Protein AF-A0A653C4B7-F1 (afdb_monomer_lite)

pLDDT: mean 74.66, std 19.4, range [29.28, 95.31]

Secondary structure (DSSP, 8-state):
-----------------------------------EEEEESSGGG-EETT----TTS----GGGGTTSGGGTT--EEEPP---TT--EEEEGGGSS--HHHHHHHHHTT--EEEHHHHHHHHHHHHHHTT-

Sequence (131 aa):
MVRINTFCKILCQFKSNKSMYSTATTVKLKTEKKQLIISSKRKAYDHYSSNVYDKLDSVPLVSKGWTHSKSKGDFFVVNPVENPFEELQLPFKQLDIHNNFIDVLQAEGIEKATDFQRRAMEMVTTVNRIF

Organism: Callosobruchus maculatus (NCBI:txid64391)

Radius of gyration: 26.15 Å; chains: 1; 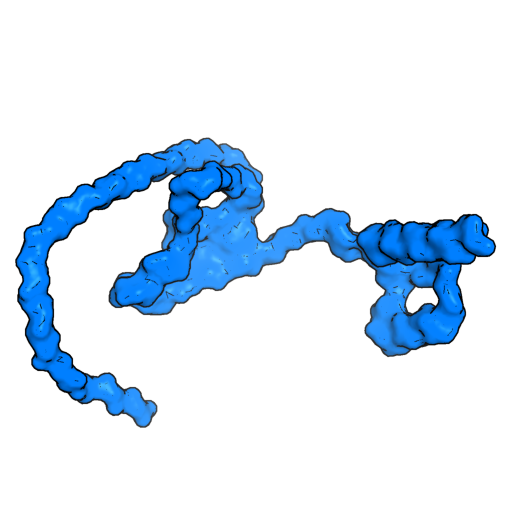bounding box: 72×45×44 Å

Fol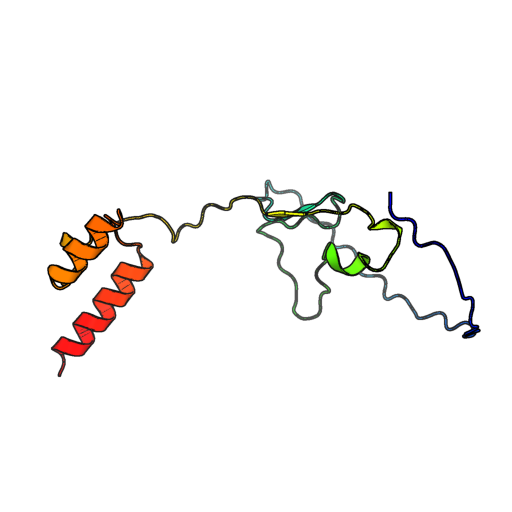dseek 3Di:
DDDDDDDDDDDDPDDDDPDPPPPQPPDDDDDDPFDFQKAKPDNSLTDTPPDDDDPPGDRRHLVVCCVPPVSVPIDMDGDDDPDPQPDFDAFCVPQPDDVVVSVVCVVVVNGGDTPVRRVVSVVVVVVVVVD

Structure (mmCIF, N/CA/C/O backbone):
data_AF-A0A653C4B7-F1
#
_entry.id   AF-A0A653C4B7-F1
#
loop_
_atom_site.group_PDB
_atom_site.id
_atom_site.type_symbol
_atom_site.label_atom_id
_atom_site.label_alt_id
_atom_site.label_comp_id
_atom_site.label_asym_id
_atom_site.label_entity_id
_atom_site.label_seq_id
_atom_site.pdbx_PDB_ins_code
_atom_site.Cartn_x
_atom_site.Cartn_y
_atom_site.Cartn_z
_atom_site.occupancy
_atom_site.B_iso_or_equiv
_atom_site.auth_seq_id
_atom_site.auth_comp_id
_atom_site.auth_asym_id
_atom_site.auth_atom_id
_atom_site.pdbx_PDB_model_num
ATOM 1 N N . MET A 1 1 ? 27.996 -14.375 20.554 1.00 40.75 1 MET A N 1
ATOM 2 C CA . MET A 1 1 ? 29.056 -15.373 20.302 1.00 40.75 1 MET A CA 1
ATOM 3 C C . MET A 1 1 ? 28.405 -16.673 19.851 1.00 40.75 1 MET A C 1
ATOM 5 O O . MET A 1 1 ? 27.987 -17.435 20.700 1.00 40.75 1 MET A O 1
ATOM 9 N N . VAL A 1 2 ? 28.292 -16.905 18.538 1.00 29.28 2 VAL A N 1
ATOM 10 C CA . VAL A 1 2 ? 28.161 -18.248 17.940 1.00 29.28 2 VAL A CA 1
ATOM 11 C C . VAL A 1 2 ? 28.926 -18.196 16.619 1.00 29.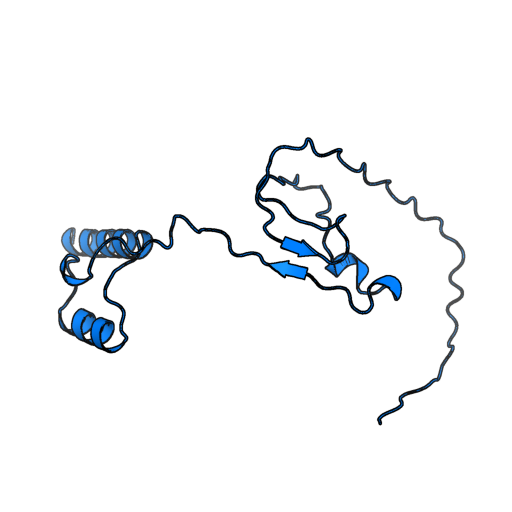28 2 VAL A C 1
ATOM 13 O O . VAL A 1 2 ? 28.571 -17.453 15.707 1.00 29.28 2 VAL A O 1
ATOM 16 N N . ARG A 1 3 ? 30.052 -18.909 16.578 1.00 38.22 3 ARG A N 1
ATOM 17 C CA . ARG A 1 3 ? 30.879 -19.136 15.393 1.00 38.22 3 ARG A CA 1
ATOM 18 C C . ARG A 1 3 ? 30.382 -20.417 14.737 1.00 38.22 3 ARG A C 1
ATOM 20 O O . ARG A 1 3 ? 30.332 -21.438 15.411 1.00 38.22 3 ARG A O 1
ATOM 27 N N . ILE A 1 4 ? 30.108 -20.388 13.438 1.00 40.03 4 ILE A N 1
ATOM 28 C CA . ILE A 1 4 ? 30.082 -21.605 12.622 1.00 40.03 4 ILE A CA 1
ATOM 29 C C . ILE A 1 4 ? 31.075 -21.371 11.497 1.00 40.03 4 ILE A C 1
ATOM 31 O O . ILE A 1 4 ? 30.833 -20.588 10.581 1.00 40.03 4 ILE A O 1
ATOM 35 N N . ASN A 1 5 ? 32.241 -21.987 11.651 1.00 37.50 5 ASN A N 1
ATOM 36 C CA . ASN A 1 5 ? 33.322 -21.936 10.691 1.00 37.50 5 ASN A CA 1
ATOM 37 C C . ASN A 1 5 ? 33.581 -23.361 10.190 1.00 37.50 5 ASN A C 1
ATOM 39 O O . ASN A 1 5 ? 33.918 -24.243 10.977 1.00 37.50 5 ASN A O 1
ATOM 43 N N . THR A 1 6 ? 33.555 -23.484 8.862 1.00 45.09 6 THR A N 1
ATOM 44 C CA . THR A 1 6 ? 34.317 -24.413 8.006 1.00 45.09 6 THR A CA 1
ATOM 45 C C . THR A 1 6 ? 33.945 -25.896 7.873 1.00 45.09 6 THR A C 1
ATOM 47 O O . THR A 1 6 ? 33.465 -26.539 8.795 1.00 45.09 6 THR A O 1
ATOM 50 N N . PHE A 1 7 ? 34.331 -26.388 6.680 1.00 41.91 7 PHE A N 1
ATOM 51 C CA . PHE A 1 7 ? 34.268 -27.726 6.064 1.00 41.91 7 PHE A CA 1
ATOM 52 C C . PHE A 1 7 ? 33.011 -27.970 5.208 1.00 41.91 7 PHE A C 1
ATOM 54 O O . PHE A 1 7 ? 31.902 -27.763 5.663 1.00 41.91 7 PHE A O 1
ATOM 61 N N . CYS A 1 8 ? 33.075 -28.367 3.933 1.00 36.62 8 CYS A N 1
ATOM 62 C CA . CYS A 1 8 ? 34.144 -28.987 3.150 1.00 36.62 8 CYS A CA 1
ATOM 63 C C . CYS A 1 8 ? 33.876 -28.693 1.655 1.00 36.62 8 CYS A C 1
ATOM 65 O O . CYS A 1 8 ? 32.785 -28.944 1.159 1.00 36.62 8 CYS A O 1
ATOM 67 N N . LYS A 1 9 ? 34.773 -28.008 0.932 1.00 40.56 9 LYS A N 1
ATOM 68 C CA . LYS A 1 9 ? 35.593 -28.607 -0.143 1.00 40.56 9 LYS A CA 1
ATOM 69 C C . LYS A 1 9 ? 35.161 -30.028 -0.554 1.00 40.56 9 LYS A C 1
ATOM 71 O O . LYS A 1 9 ? 35.805 -30.998 -0.178 1.00 40.56 9 LYS A O 1
ATOM 76 N N . ILE A 1 10 ? 34.130 -30.135 -1.389 1.00 44.59 10 ILE A N 1
ATOM 77 C CA . ILE A 1 10 ? 33.953 -31.278 -2.292 1.00 44.59 10 ILE A CA 1
ATOM 78 C C . ILE A 1 10 ? 33.835 -30.730 -3.710 1.00 44.59 10 ILE A C 1
ATOM 80 O O . ILE A 1 10 ? 33.114 -29.776 -3.994 1.00 44.59 10 ILE A O 1
ATOM 84 N N . LEU A 1 11 ? 34.667 -31.310 -4.562 1.00 37.75 11 LEU A N 1
ATOM 85 C CA . LEU A 1 11 ? 34.918 -30.970 -5.946 1.00 37.75 11 LEU A CA 1
ATOM 86 C C . LEU A 1 11 ? 33.651 -31.097 -6.797 1.00 37.75 11 LEU A C 1
ATOM 88 O O . LEU A 1 11 ? 33.068 -32.170 -6.902 1.00 37.75 11 LEU A O 1
ATOM 92 N N . CYS A 1 12 ? 33.329 -30.040 -7.532 1.00 37.56 12 CYS A N 1
ATOM 93 C CA . CYS A 1 12 ? 32.825 -30.195 -8.889 1.00 37.56 12 CYS A CA 1
ATOM 94 C C . CYS A 1 12 ? 33.641 -29.272 -9.787 1.00 37.56 12 CYS A C 1
ATOM 96 O O . CYS A 1 12 ? 33.361 -28.084 -9.937 1.00 37.56 12 CYS A O 1
ATOM 98 N N . GLN A 1 13 ? 34.705 -29.844 -10.352 1.00 41.94 13 GLN A N 1
ATOM 99 C CA . GLN A 1 13 ? 35.311 -29.344 -11.574 1.00 41.94 13 GLN A CA 1
ATOM 100 C C . GLN A 1 13 ? 34.268 -29.465 -12.689 1.00 41.94 13 GLN A C 1
ATOM 102 O O . GLN A 1 13 ? 34.198 -30.486 -13.366 1.00 41.94 13 GLN A O 1
ATOM 107 N N . PHE A 1 14 ? 33.449 -28.434 -12.884 1.00 41.75 14 PHE A N 1
ATOM 108 C CA . PHE A 1 14 ? 32.725 -28.283 -14.138 1.00 41.75 14 PHE A CA 1
ATOM 109 C C . PHE A 1 14 ? 33.507 -27.333 -15.036 1.00 41.75 14 PHE A C 1
ATOM 111 O O . PHE A 1 14 ? 33.625 -26.134 -14.782 1.00 41.75 14 PHE A O 1
ATOM 118 N N . LYS A 1 15 ? 34.113 -27.945 -16.056 1.00 38.53 15 LYS A N 1
ATOM 119 C CA . LYS A 1 15 ? 34.772 -27.306 -17.190 1.00 38.53 15 LYS A CA 1
ATOM 120 C C . LYS A 1 15 ? 33.920 -26.168 -17.750 1.00 38.53 15 LYS A C 1
ATOM 122 O O . LYS A 1 15 ? 32.703 -26.277 -17.864 1.00 38.53 15 LYS A O 1
ATOM 127 N N . SER A 1 16 ? 34.629 -25.119 -18.155 1.00 45.88 16 SER A N 1
ATOM 128 C CA . SER A 1 16 ? 34.192 -24.008 -18.990 1.00 45.88 16 SER A CA 1
ATOM 129 C C . SER A 1 16 ? 33.056 -24.354 -19.953 1.00 45.88 16 SER A C 1
ATOM 131 O O . SER A 1 16 ? 33.278 -25.008 -20.966 1.00 45.88 16 SER A O 1
ATOM 133 N N . ASN A 1 17 ? 31.882 -23.783 -19.701 1.00 41.94 17 ASN A N 1
ATOM 134 C CA . ASN A 1 17 ? 30.990 -23.336 -20.759 1.00 41.94 17 ASN A CA 1
ATOM 135 C C . ASN A 1 17 ? 30.856 -21.825 -20.595 1.00 41.94 17 ASN A C 1
ATOM 137 O O . ASN A 1 17 ? 30.277 -21.340 -19.623 1.00 41.94 17 ASN A O 1
ATOM 141 N N . LYS A 1 18 ? 31.442 -21.069 -21.529 1.00 39.38 18 LYS A N 1
ATOM 142 C CA . LYS A 1 18 ? 31.128 -19.649 -21.700 1.00 39.38 18 LYS A CA 1
ATOM 143 C C . LYS A 1 18 ? 29.668 -19.582 -22.150 1.00 39.38 18 LYS A C 1
ATOM 145 O O . LYS A 1 18 ? 29.388 -19.591 -23.341 1.00 39.38 18 LYS A O 1
ATOM 150 N N . SER A 1 19 ? 28.743 -19.579 -21.194 1.00 36.62 19 SER A N 1
ATOM 151 C CA . SER A 1 19 ? 27.360 -19.198 -21.451 1.00 36.62 19 SER A CA 1
ATOM 152 C C . SER A 1 19 ? 27.401 -17.791 -22.030 1.00 36.62 19 SER A C 1
ATOM 154 O O . SER A 1 19 ? 27.920 -16.883 -21.378 1.00 36.62 19 SER A O 1
ATOM 156 N N . MET A 1 20 ? 26.909 -17.619 -23.257 1.00 39.00 20 MET A N 1
ATOM 157 C CA . MET A 1 20 ? 26.602 -16.300 -23.796 1.00 39.00 20 MET A CA 1
ATOM 158 C C . MET A 1 20 ? 25.699 -15.599 -22.786 1.00 39.00 20 MET A C 1
ATOM 160 O O . MET A 1 20 ? 24.525 -15.933 -22.643 1.00 39.00 20 MET A O 1
ATOM 164 N N . TYR A 1 21 ? 26.254 -14.648 -22.044 1.00 40.53 21 TYR A N 1
ATOM 165 C CA . TYR A 1 21 ? 25.441 -13.690 -21.326 1.00 40.53 21 TYR A CA 1
ATOM 166 C C . TYR A 1 21 ? 24.769 -12.853 -22.405 1.00 40.53 21 TYR A C 1
ATOM 168 O O . TYR A 1 21 ? 25.436 -12.077 -23.088 1.00 40.53 21 TYR A O 1
ATOM 176 N N . SER A 1 22 ? 23.466 -13.062 -22.600 1.00 44.59 22 SER A N 1
ATOM 177 C CA . SER A 1 22 ? 22.630 -12.088 -23.291 1.00 44.59 22 SER A CA 1
ATOM 178 C C . SER A 1 22 ? 22.864 -10.757 -22.587 1.00 44.59 22 SER A C 1
ATOM 180 O O . SER A 1 22 ? 22.552 -10.605 -21.402 1.00 44.59 22 SER A O 1
ATOM 182 N N . THR A 1 23 ? 23.540 -9.832 -23.263 1.00 45.28 23 THR A N 1
ATOM 183 C CA . THR A 1 23 ? 23.736 -8.482 -22.756 1.00 45.28 23 THR A CA 1
ATOM 184 C C . THR A 1 23 ? 22.363 -7.841 -22.731 1.00 45.28 23 THR A C 1
ATOM 186 O O . THR A 1 23 ? 21.886 -7.372 -23.761 1.00 45.28 23 THR A O 1
ATOM 189 N N . ALA A 1 24 ? 21.712 -7.872 -21.567 1.00 52.53 24 ALA A N 1
ATOM 190 C CA . ALA A 1 24 ? 20.499 -7.113 -21.331 1.00 52.53 24 ALA A CA 1
ATOM 191 C C . ALA A 1 24 ? 20.798 -5.660 -21.706 1.00 52.53 24 ALA A C 1
ATOM 193 O O . ALA A 1 24 ? 21.625 -4.999 -21.072 1.00 52.53 24 ALA A O 1
ATOM 194 N N . THR A 1 25 ? 20.189 -5.198 -22.795 1.00 43.78 25 THR A N 1
ATOM 195 C CA . THR A 1 25 ? 20.281 -3.816 -23.239 1.00 43.78 25 THR A CA 1
ATOM 196 C C . THR A 1 25 ? 19.703 -2.960 -22.124 1.00 43.78 25 THR A C 1
ATOM 198 O O . THR A 1 25 ? 18.499 -2.948 -21.891 1.00 43.78 25 THR A O 1
ATOM 201 N N . THR A 1 26 ? 20.566 -2.284 -21.370 1.00 54.19 26 THR A N 1
ATOM 202 C CA . THR A 1 26 ? 20.132 -1.371 -20.316 1.00 54.19 26 THR A CA 1
ATOM 203 C C . THR A 1 26 ? 19.404 -0.206 -20.976 1.00 54.19 26 THR A C 1
ATOM 205 O O . THR A 1 26 ? 20.037 0.659 -21.587 1.00 54.19 26 THR A O 1
ATOM 208 N N . VAL A 1 27 ? 18.074 -0.208 -20.896 1.00 59.53 27 VAL A N 1
ATOM 209 C CA . VAL A 1 27 ? 17.217 0.861 -21.412 1.00 59.53 27 VAL A CA 1
ATOM 210 C C . VAL A 1 27 ? 17.602 2.171 -20.715 1.00 59.53 27 VAL A C 1
ATOM 212 O O . VAL A 1 27 ? 17.547 2.278 -19.489 1.00 59.53 27 VAL A O 1
ATOM 215 N N . LYS A 1 28 ? 18.029 3.180 -21.486 1.00 48.75 28 LYS A N 1
ATOM 216 C CA . LYS A 1 28 ? 18.281 4.534 -20.968 1.00 48.75 28 LYS A CA 1
ATOM 217 C C . LYS A 1 28 ? 16.941 5.198 -20.645 1.00 48.75 28 LYS A C 1
ATOM 219 O O . LYS A 1 28 ? 16.231 5.641 -21.544 1.00 48.75 28 LYS A O 1
ATOM 224 N N . LEU A 1 29 ? 16.604 5.270 -19.361 1.00 54.62 29 LEU A N 1
ATOM 225 C CA . LEU A 1 29 ? 15.377 5.902 -18.880 1.00 54.62 29 LEU A CA 1
ATOM 226 C C . LEU A 1 29 ? 15.499 7.437 -18.956 1.00 54.62 29 LEU A C 1
ATOM 228 O O . LEU A 1 29 ? 16.389 8.022 -18.343 1.00 54.62 29 LEU A O 1
ATOM 232 N N . LYS A 1 30 ? 14.601 8.093 -19.708 1.00 48.59 30 LYS A N 1
ATOM 233 C CA . LYS A 1 30 ? 14.445 9.560 -19.720 1.00 48.59 30 LYS A CA 1
ATOM 234 C C . LYS A 1 30 ? 13.909 10.058 -18.368 1.00 48.59 30 LYS A C 1
ATOM 236 O O . LYS A 1 30 ? 12.998 9.453 -17.785 1.00 48.59 30 LYS A O 1
ATOM 241 N N . THR A 1 31 ? 14.498 11.154 -17.893 1.00 51.84 31 THR A N 1
ATOM 242 C CA . THR A 1 31 ? 14.293 11.753 -16.568 1.00 51.84 31 THR A CA 1
ATOM 243 C C . THR A 1 31 ? 13.093 12.697 -16.566 1.00 51.84 31 THR A C 1
ATOM 245 O O . THR A 1 31 ? 13.230 13.899 -16.767 1.00 51.84 31 THR A O 1
ATOM 248 N N . GLU A 1 32 ? 11.910 12.155 -16.311 1.00 55.72 32 GLU A N 1
ATOM 249 C CA . GLU A 1 32 ? 10.809 12.932 -15.730 1.00 55.72 32 GLU A CA 1
ATOM 250 C C . GLU A 1 32 ? 10.825 12.713 -14.211 1.00 55.72 32 GLU A C 1
ATOM 252 O O . GLU A 1 32 ? 11.356 11.701 -13.739 1.00 55.72 32 GLU A O 1
ATOM 257 N N . LYS A 1 33 ? 10.297 13.664 -13.427 1.00 57.44 33 LYS A N 1
ATOM 258 C CA . LYS A 1 33 ? 10.184 13.536 -11.964 1.00 57.44 33 LYS A CA 1
ATOM 259 C C . LYS A 1 33 ? 9.185 12.420 -11.639 1.00 57.44 33 LYS A C 1
ATOM 261 O O . LYS A 1 33 ? 7.988 12.659 -11.552 1.00 57.44 33 LYS A O 1
ATOM 266 N N . LYS A 1 34 ? 9.683 11.191 -11.524 1.00 75.69 34 LYS A N 1
ATOM 267 C CA . LYS A 1 34 ? 8.884 9.978 -11.328 1.00 75.69 34 LYS A CA 1
ATOM 268 C C . LYS A 1 34 ? 8.820 9.616 -9.849 1.00 75.69 34 LYS A C 1
ATOM 270 O O . LYS A 1 34 ? 9.834 9.694 -9.153 1.00 75.69 34 LYS A O 1
ATOM 275 N N . GLN A 1 35 ? 7.648 9.189 -9.384 1.00 84.75 35 GLN A N 1
ATOM 276 C CA . GLN A 1 35 ? 7.478 8.709 -8.016 1.00 84.75 35 GLN A CA 1
ATOM 277 C C . GLN A 1 35 ? 8.259 7.406 -7.837 1.00 84.75 35 GLN A C 1
ATOM 279 O O . GLN A 1 35 ? 8.068 6.436 -8.576 1.00 84.75 35 GLN A O 1
ATOM 284 N N . LEU A 1 36 ? 9.176 7.411 -6.875 1.00 88.81 36 LEU A N 1
ATOM 285 C CA . LEU A 1 36 ? 9.959 6.246 -6.498 1.00 88.81 36 LEU A CA 1
ATOM 286 C C . LEU A 1 36 ? 9.091 5.357 -5.606 1.00 88.81 36 LEU A C 1
ATOM 288 O O . LEU A 1 36 ? 8.791 5.745 -4.482 1.00 88.81 36 LEU A O 1
ATOM 292 N N . ILE A 1 37 ? 8.702 4.183 -6.098 1.00 90.44 37 ILE A N 1
ATOM 293 C CA . ILE A 1 37 ? 7.862 3.232 -5.356 1.00 90.44 37 ILE A CA 1
ATOM 294 C C . ILE A 1 37 ? 8.737 2.354 -4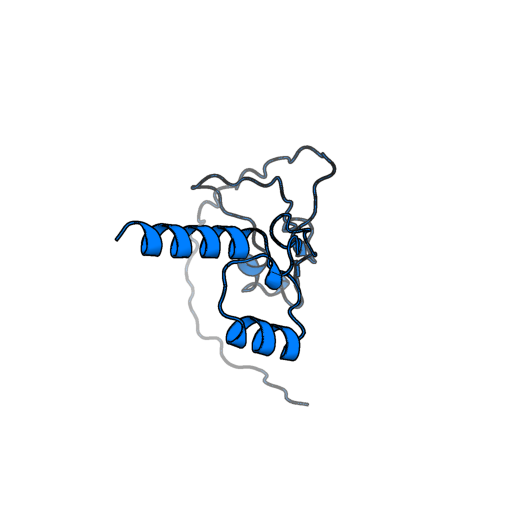.465 1.00 90.44 37 ILE A C 1
ATOM 296 O O . ILE A 1 37 ? 8.435 2.147 -3.295 1.00 90.44 37 ILE A O 1
ATOM 300 N N . ILE A 1 38 ? 9.847 1.851 -5.009 1.00 91.06 38 ILE A N 1
ATOM 301 C CA . ILE A 1 38 ? 10.781 1.003 -4.268 1.00 91.06 38 ILE A CA 1
ATOM 302 C C . ILE A 1 38 ? 12.166 1.615 -4.388 1.00 91.06 38 ILE A C 1
ATOM 304 O O . ILE A 1 38 ? 12.706 1.728 -5.488 1.00 91.06 38 ILE A O 1
ATOM 308 N N . SER A 1 39 ? 12.740 1.990 -3.251 1.00 91.19 39 SER A N 1
ATOM 309 C CA . SER A 1 39 ? 14.131 2.419 -3.158 1.00 91.19 39 SER A CA 1
ATOM 310 C C . SER A 1 39 ? 15.005 1.261 -2.701 1.00 91.19 39 SER A C 1
ATOM 312 O O . SER A 1 39 ? 14.586 0.411 -1.918 1.00 91.19 39 SER A O 1
ATOM 314 N N . SER A 1 40 ? 16.233 1.200 -3.194 1.00 90.12 40 SER A N 1
ATOM 315 C CA . SER A 1 40 ? 17.172 0.142 -2.853 1.00 90.12 40 SER A CA 1
ATOM 316 C C . SER A 1 40 ? 18.539 0.715 -2.508 1.00 90.12 40 SER A C 1
ATOM 318 O O . SER A 1 40 ? 18.898 1.827 -2.893 1.00 90.12 40 SER A O 1
ATOM 320 N N . LYS A 1 41 ? 19.366 -0.074 -1.815 1.00 88.06 41 LYS A N 1
ATOM 321 C CA . LYS A 1 41 ? 20.768 0.303 -1.563 1.00 88.06 41 LYS A CA 1
ATOM 322 C C . LYS A 1 41 ? 21.544 0.588 -2.857 1.00 88.06 41 LYS A C 1
ATOM 324 O O . LYS A 1 41 ? 22.489 1.375 -2.869 1.00 88.06 41 LYS A O 1
ATOM 329 N N . ARG A 1 42 ? 21.180 -0.088 -3.948 1.00 87.38 42 ARG A N 1
ATOM 330 C CA . ARG A 1 42 ? 21.845 -0.007 -5.248 1.00 87.38 42 ARG A CA 1
ATOM 331 C C . ARG A 1 42 ? 20.890 0.622 -6.255 1.00 87.38 42 ARG A C 1
ATOM 333 O O . ARG A 1 42 ? 20.083 -0.090 -6.833 1.00 87.38 42 ARG A O 1
ATOM 340 N N . LYS A 1 43 ? 21.087 1.904 -6.566 1.00 87.00 43 LYS A N 1
ATOM 341 C CA . LYS A 1 43 ? 20.212 2.704 -7.450 1.00 87.00 43 LYS A CA 1
ATOM 342 C C . LYS A 1 43 ? 19.813 2.057 -8.788 1.00 87.00 43 LYS A C 1
ATOM 344 O O . LYS A 1 43 ? 18.795 2.411 -9.362 1.00 87.00 43 LYS A O 1
ATOM 349 N N . ALA A 1 44 ? 20.595 1.103 -9.298 1.00 85.88 44 ALA A N 1
ATOM 350 C CA . ALA A 1 44 ? 20.262 0.330 -10.498 1.00 85.88 44 ALA A CA 1
ATOM 351 C C . ALA A 1 44 ? 18.991 -0.540 -10.369 1.00 85.88 44 ALA A C 1
ATOM 353 O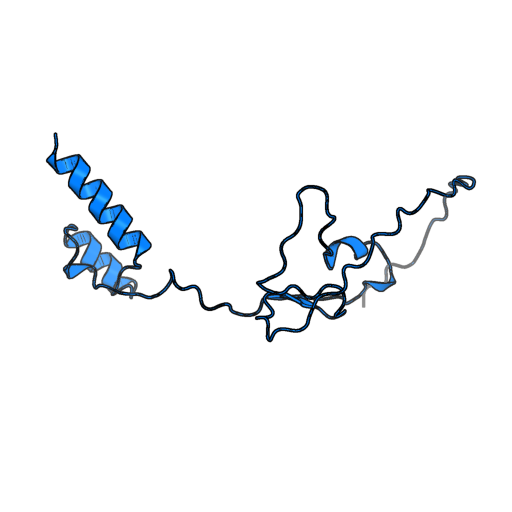 O . ALA A 1 44 ? 18.460 -0.975 -11.386 1.00 85.88 44 ALA A O 1
ATOM 354 N N . TYR A 1 45 ? 18.531 -0.812 -9.146 1.00 88.19 45 TYR A N 1
ATOM 355 C CA . TYR A 1 45 ? 17.338 -1.613 -8.855 1.00 88.19 45 TYR A CA 1
ATOM 356 C C . TYR A 1 45 ? 16.193 -0.777 -8.268 1.00 88.19 45 TYR A C 1
ATOM 358 O O . TYR A 1 45 ? 15.226 -1.336 -7.754 1.00 88.19 45 TYR A O 1
ATOM 366 N N . ASP A 1 46 ? 16.307 0.550 -8.316 1.00 90.62 46 ASP A N 1
ATOM 367 C CA . ASP A 1 46 ? 15.230 1.442 -7.906 1.00 90.62 46 ASP A CA 1
ATOM 368 C C . ASP A 1 46 ? 14.058 1.322 -8.890 1.00 90.62 46 ASP A C 1
ATOM 370 O O . ASP A 1 46 ? 14.243 1.272 -10.112 1.00 90.62 46 ASP A O 1
ATOM 374 N N . HIS A 1 47 ? 12.840 1.260 -8.356 1.00 89.12 47 HIS A N 1
ATOM 375 C CA . HIS A 1 47 ? 11.627 1.088 -9.147 1.00 89.12 47 HIS A CA 1
ATOM 376 C C . HIS A 1 47 ? 10.746 2.335 -9.071 1.00 89.12 47 HIS A C 1
ATOM 378 O O . HIS A 1 47 ? 10.367 2.789 -7.987 1.00 89.12 47 HIS A O 1
ATOM 384 N N . TYR A 1 48 ? 10.399 2.863 -10.242 1.00 89.62 48 TYR A N 1
ATOM 385 C CA . TYR A 1 48 ? 9.588 4.063 -10.418 1.00 89.62 48 TYR A CA 1
ATOM 386 C C . TYR A 1 48 ? 8.221 3.711 -11.006 1.00 89.62 48 TYR A C 1
ATOM 388 O O . TYR A 1 48 ? 8.115 2.766 -11.783 1.00 89.62 48 TYR A O 1
ATOM 396 N N . SER A 1 49 ? 7.200 4.516 -10.710 1.00 85.75 49 SER A N 1
ATOM 397 C CA . SER A 1 49 ? 5.814 4.279 -11.151 1.00 85.75 49 SER A CA 1
ATOM 398 C C . SER A 1 49 ? 5.622 4.165 -12.664 1.00 85.75 49 SER A C 1
ATOM 400 O O . SER A 1 49 ? 4.759 3.430 -13.125 1.00 85.75 49 SER A O 1
ATOM 402 N N . SER A 1 50 ? 6.443 4.853 -13.455 1.00 81.44 50 SER A N 1
ATOM 403 C CA . SER A 1 50 ? 6.362 4.823 -14.919 1.00 81.44 50 SER A CA 1
ATOM 404 C C . SER A 1 50 ? 7.055 3.615 -15.557 1.00 81.44 50 SER A C 1
ATOM 406 O O . SER A 1 50 ? 7.161 3.558 -16.781 1.00 81.44 50 SER A O 1
ATOM 408 N N . ASN A 1 51 ? 7.677 2.736 -14.767 1.00 82.19 51 ASN A N 1
ATOM 409 C CA . ASN A 1 51 ? 8.426 1.613 -15.313 1.00 82.19 51 ASN A CA 1
ATOM 410 C C . ASN A 1 51 ? 7.443 0.560 -15.828 1.00 82.19 51 ASN A C 1
ATOM 412 O O . ASN A 1 51 ? 6.869 -0.199 -15.052 1.00 82.19 51 ASN A O 1
ATOM 416 N N . VAL A 1 52 ? 7.284 0.508 -17.147 1.00 82.62 52 VAL A N 1
ATOM 417 C CA . VAL A 1 52 ? 6.574 -0.567 -17.840 1.00 82.62 52 VAL A CA 1
ATOM 418 C C . VAL A 1 52 ? 7.614 -1.572 -18.323 1.00 82.62 52 VAL A C 1
ATOM 420 O O . VAL A 1 52 ? 8.610 -1.184 -18.932 1.00 82.62 52 VAL A O 1
ATOM 423 N N . TYR A 1 53 ? 7.401 -2.847 -18.013 1.00 84.88 53 TYR A N 1
ATOM 424 C CA . TYR A 1 53 ? 8.230 -3.951 -18.492 1.00 84.88 53 TYR A CA 1
ATOM 425 C C . TYR A 1 53 ? 7.432 -4.758 -19.512 1.00 84.88 53 TYR A C 1
ATOM 427 O O . TYR A 1 53 ? 6.261 -5.062 -19.266 1.00 84.88 53 TYR A O 1
ATOM 435 N N . ASP A 1 54 ? 8.056 -5.135 -20.626 1.00 87.56 54 ASP A N 1
ATOM 436 C CA . ASP A 1 54 ? 7.438 -6.059 -21.573 1.00 87.56 54 ASP A CA 1
ATOM 437 C C . ASP A 1 54 ? 7.401 -7.485 -21.005 1.00 87.56 54 ASP A C 1
ATOM 439 O O . ASP A 1 54 ? 8.164 -7.853 -20.112 1.00 87.56 54 ASP A O 1
ATOM 443 N N . LYS A 1 55 ? 6.523 -8.338 -21.550 1.00 85.00 55 LYS A N 1
ATOM 444 C CA . LYS A 1 55 ? 6.334 -9.726 -21.073 1.00 85.00 55 LYS A CA 1
ATOM 445 C C . LYS A 1 55 ? 7.618 -10.564 -21.087 1.00 85.00 55 LYS A C 1
ATOM 447 O O . LYS A 1 55 ? 7.721 -11.529 -20.335 1.00 85.00 55 LYS A O 1
ATOM 452 N N . LEU A 1 56 ? 8.551 -10.232 -21.979 1.00 89.19 56 LEU A N 1
ATOM 453 C CA . LEU A 1 56 ? 9.817 -10.943 -22.161 1.00 89.19 56 LEU A CA 1
ATOM 454 C C . LEU A 1 56 ? 10.988 -10.255 -21.449 1.00 89.19 56 LEU A C 1
ATOM 456 O O . LEU A 1 56 ? 12.072 -10.834 -21.362 1.00 89.19 56 LEU A O 1
ATOM 460 N N . ASP A 1 57 ? 10.779 -9.049 -20.920 1.00 85.62 57 ASP A N 1
ATOM 461 C CA . ASP A 1 57 ? 11.830 -8.297 -20.258 1.00 85.62 57 ASP A CA 1
ATOM 462 C C . ASP A 1 57 ? 12.046 -8.791 -18.830 1.00 85.62 57 ASP A C 1
ATOM 464 O O . ASP A 1 57 ? 11.133 -8.976 -18.022 1.00 85.62 57 ASP A O 1
ATOM 468 N N . SER A 1 58 ? 13.316 -8.976 -18.477 1.00 82.81 58 SER A N 1
ATOM 469 C CA . SER A 1 58 ? 13.686 -9.333 -17.116 1.00 82.81 58 SER A CA 1
ATOM 470 C C . SER A 1 58 ? 13.611 -8.103 -16.210 1.00 82.81 58 SER A C 1
ATOM 472 O O . SER A 1 58 ? 14.505 -7.258 -16.232 1.00 82.81 58 SER A O 1
ATOM 474 N N . VAL A 1 59 ? 12.626 -8.078 -15.308 1.00 85.44 59 VAL A N 1
ATOM 475 C CA . VAL A 1 59 ? 12.519 -7.052 -14.258 1.00 85.44 59 VAL A CA 1
ATOM 476 C C . VAL A 1 59 ? 13.790 -7.035 -13.387 1.00 85.44 59 VAL A C 1
ATOM 478 O O . VAL A 1 59 ? 14.166 -8.088 -12.844 1.00 85.44 59 VAL A O 1
ATOM 481 N N . PRO A 1 60 ? 14.476 -5.885 -13.239 1.00 85.12 60 PRO A N 1
ATOM 482 C CA . PRO A 1 60 ? 15.648 -5.756 -12.383 1.00 85.12 60 PRO A CA 1
ATOM 483 C C . PRO A 1 60 ? 15.207 -5.733 -10.916 1.00 85.12 60 PRO A C 1
ATOM 485 O O . PRO A 1 60 ? 14.786 -4.710 -10.391 1.00 85.12 60 PRO A O 1
ATOM 488 N N . LEU A 1 61 ? 15.305 -6.880 -10.245 1.00 84.38 61 LEU A N 1
ATOM 489 C CA . LEU A 1 61 ? 14.948 -7.026 -8.834 1.00 84.38 61 LEU A CA 1
ATOM 490 C C . LEU A 1 61 ? 16.202 -7.109 -7.969 1.00 84.38 61 LEU A C 1
ATOM 492 O O . LEU A 1 61 ? 17.128 -7.857 -8.287 1.00 84.38 61 LEU A O 1
ATOM 496 N N . VAL A 1 62 ? 16.185 -6.420 -6.826 1.00 85.56 62 VAL A N 1
ATOM 497 C CA . VAL A 1 62 ? 17.259 -6.481 -5.817 1.00 85.56 62 VAL A CA 1
ATOM 498 C C . VAL A 1 62 ? 17.521 -7.931 -5.380 1.00 85.56 62 VAL A C 1
ATOM 500 O O . VAL A 1 62 ? 18.670 -8.335 -5.203 1.00 85.56 62 VAL A O 1
ATOM 503 N N . SER A 1 63 ? 16.462 -8.742 -5.282 1.00 85.19 63 SER A N 1
ATOM 504 C CA . SER A 1 63 ? 16.518 -10.138 -4.833 1.00 85.19 63 SER A CA 1
ATOM 505 C C . SER A 1 63 ? 17.231 -11.090 -5.796 1.00 85.19 63 SER A C 1
ATOM 507 O O . SER A 1 63 ? 17.799 -12.087 -5.350 1.00 85.19 63 SER A O 1
ATOM 509 N N . LYS A 1 64 ? 17.291 -10.782 -7.102 1.00 84.75 64 LYS A N 1
ATOM 510 C CA . LYS A 1 64 ? 17.939 -11.653 -8.104 1.00 84.75 64 LYS A CA 1
ATOM 511 C C . LYS A 1 64 ? 19.431 -11.870 -7.832 1.00 84.75 64 LYS A C 1
ATOM 513 O O . LYS A 1 64 ? 19.991 -12.874 -8.259 1.00 84.75 64 LYS A O 1
ATOM 518 N N . GLY A 1 65 ? 20.079 -10.952 -7.112 1.00 80.88 65 GLY A N 1
ATOM 519 C CA . GLY A 1 65 ? 21.499 -11.031 -6.774 1.00 80.88 65 GLY A CA 1
ATOM 520 C C . GLY A 1 65 ? 21.811 -11.584 -5.382 1.00 80.88 65 GLY A C 1
ATOM 521 O O . GLY A 1 65 ? 22.987 -11.614 -5.020 1.00 80.88 65 GLY A O 1
ATOM 522 N N . TRP A 1 66 ? 20.823 -11.970 -4.569 1.00 86.69 66 TRP A N 1
ATOM 523 C CA . TRP A 1 66 ? 21.030 -12.280 -3.142 1.00 86.69 66 TRP A CA 1
ATOM 524 C C . TRP A 1 66 ? 21.865 -13.531 -2.864 1.00 86.69 66 TRP A C 1
ATOM 526 O O . TRP A 1 66 ? 22.462 -13.647 -1.797 1.00 86.69 66 TRP A O 1
ATOM 536 N N . THR A 1 67 ? 21.997 -14.419 -3.845 1.00 86.31 67 THR A N 1
ATOM 537 C CA . THR A 1 67 ? 22.899 -15.577 -3.776 1.00 86.31 67 THR A CA 1
ATOM 538 C C . THR A 1 67 ? 24.379 -15.183 -3.845 1.00 86.31 67 THR A C 1
ATOM 540 O O . THR A 1 67 ? 25.246 -15.955 -3.438 1.00 86.31 67 THR A O 1
ATOM 543 N N . HIS A 1 68 ? 24.698 -13.978 -4.330 1.00 86.31 68 HIS A N 1
ATOM 544 C CA . HIS A 1 68 ? 26.070 -13.496 -4.446 1.00 86.31 68 HIS A CA 1
ATOM 545 C C . HIS A 1 68 ? 26.536 -12.820 -3.149 1.00 86.31 68 HIS A C 1
ATOM 547 O O . HIS A 1 68 ? 25.832 -12.004 -2.556 1.00 86.31 68 HIS A O 1
ATOM 553 N N . SER A 1 69 ? 27.797 -13.039 -2.764 1.00 86.19 69 SER A N 1
ATOM 554 C CA . SER A 1 69 ? 28.418 -12.438 -1.566 1.00 86.19 69 SER A CA 1
ATOM 555 C C . SER A 1 69 ? 28.375 -10.903 -1.524 1.00 86.19 69 SER A C 1
ATOM 557 O O . SER A 1 69 ? 28.446 -10.308 -0.451 1.00 86.19 69 SER A O 1
ATOM 559 N N . LYS A 1 70 ? 28.226 -10.270 -2.692 1.00 82.00 70 LYS A N 1
ATOM 560 C CA . LYS A 1 70 ? 28.128 -8.812 -2.873 1.00 82.00 70 LYS A CA 1
ATOM 561 C C . LYS A 1 70 ? 26.821 -8.246 -2.320 1.00 82.00 70 LYS A C 1
ATOM 563 O O . LYS A 1 70 ? 26.749 -7.056 -2.042 1.00 82.00 70 LYS A O 1
ATOM 568 N N . SER A 1 71 ? 25.802 -9.086 -2.176 1.00 83.56 71 SER A N 1
ATOM 569 C CA . SER A 1 71 ? 24.455 -8.692 -1.760 1.00 83.56 71 SER A CA 1
ATOM 570 C C . SER A 1 71 ? 24.239 -8.815 -0.254 1.00 83.56 71 SER A C 1
ATOM 572 O O . SER A 1 71 ? 23.134 -8.614 0.241 1.00 83.56 71 SER A O 1
ATOM 574 N N . LYS A 1 72 ? 25.304 -9.120 0.502 1.00 87.00 72 LYS A N 1
ATOM 575 C CA . LYS A 1 72 ? 25.283 -9.083 1.965 1.00 87.00 72 LYS A CA 1
ATOM 576 C C . LYS A 1 72 ? 24.943 -7.666 2.440 1.00 87.00 72 LYS A C 1
ATOM 578 O O . LYS A 1 72 ? 25.655 -6.709 2.131 1.00 87.00 72 LYS A O 1
ATOM 583 N N . GLY A 1 73 ? 23.854 -7.551 3.197 1.00 86.12 73 GLY A N 1
ATOM 584 C CA . GLY A 1 73 ? 23.351 -6.269 3.691 1.00 86.12 73 GLY A CA 1
ATOM 585 C C . GLY A 1 73 ? 22.766 -5.376 2.595 1.00 86.12 73 GLY A C 1
ATOM 586 O O . GLY A 1 73 ? 22.851 -4.151 2.707 1.00 86.12 73 GLY A O 1
ATOM 587 N N . ASP A 1 74 ? 22.259 -5.958 1.504 1.00 88.75 74 ASP A N 1
ATOM 588 C CA . ASP A 1 74 ? 21.348 -5.252 0.604 1.00 88.75 74 ASP A CA 1
ATOM 589 C C . ASP A 1 74 ? 19.958 -5.169 1.246 1.00 88.75 74 ASP A C 1
ATOM 591 O O . ASP A 1 74 ? 19.507 -6.095 1.916 1.00 88.75 74 ASP A O 1
ATOM 595 N N . PHE A 1 75 ? 19.285 -4.045 1.025 1.00 89.81 75 PHE A N 1
ATOM 596 C CA . PHE A 1 75 ? 17.928 -3.790 1.487 1.00 89.81 75 PHE A CA 1
ATOM 597 C C . PHE A 1 75 ? 17.158 -3.040 0.403 1.00 89.81 75 PHE A C 1
ATOM 599 O O . PHE A 1 75 ? 17.748 -2.436 -0.505 1.00 89.81 75 PHE A O 1
ATOM 606 N N . PHE A 1 76 ? 15.839 -3.076 0.528 1.00 92.75 76 PHE A N 1
ATOM 607 C CA . PHE A 1 76 ? 14.931 -2.216 -0.206 1.00 92.75 76 PHE A CA 1
ATOM 608 C C . PHE A 1 76 ? 13.904 -1.633 0.763 1.00 92.75 76 PHE A C 1
ATOM 610 O O . PHE A 1 76 ? 13.618 -2.228 1.801 1.00 92.75 76 PHE A O 1
ATOM 617 N N . VAL A 1 77 ? 13.380 -0.462 0.428 1.00 91.75 77 VAL A N 1
ATOM 618 C CA . VAL A 1 77 ? 12.334 0.233 1.171 1.00 91.75 77 VAL A CA 1
ATOM 619 C C . VAL A 1 77 ? 11.198 0.505 0.201 1.00 91.75 77 VAL A C 1
ATOM 621 O O . VAL A 1 77 ? 11.417 1.056 -0.881 1.00 91.75 77 VAL A O 1
ATOM 624 N N . VAL A 1 78 ? 9.995 0.094 0.588 1.00 91.00 78 VAL A N 1
ATOM 625 C CA . VAL A 1 78 ? 8.768 0.434 -0.130 1.00 91.00 78 VAL A CA 1
ATOM 626 C C . VAL A 1 78 ? 8.325 1.799 0.371 1.00 91.00 78 VAL A C 1
ATOM 628 O O . VAL A 1 78 ? 8.082 1.975 1.564 1.00 91.00 78 VAL A O 1
ATOM 631 N N . ASN A 1 79 ? 8.282 2.770 -0.530 1.00 89.38 79 ASN A N 1
ATOM 632 C CA . ASN A 1 79 ? 7.842 4.113 -0.203 1.00 89.38 79 ASN A CA 1
ATOM 633 C C . ASN A 1 79 ? 6.310 4.156 -0.200 1.00 89.38 79 ASN A C 1
ATOM 635 O O . ASN A 1 79 ? 5.689 3.499 -1.041 1.00 89.38 79 ASN A O 1
ATOM 639 N N . PRO A 1 80 ? 5.692 4.933 0.706 1.00 84.00 80 PRO A N 1
ATOM 640 C CA . PRO A 1 80 ? 4.255 5.140 0.675 1.00 84.00 80 PRO A CA 1
ATOM 641 C C . PRO A 1 80 ? 3.867 5.781 -0.660 1.00 84.00 80 PRO A C 1
ATOM 643 O O . PRO A 1 80 ? 4.457 6.773 -1.099 1.00 84.00 80 PRO A O 1
ATOM 646 N N . VAL A 1 81 ? 2.887 5.173 -1.316 1.00 82.88 81 VAL A N 1
ATOM 647 C CA . VAL A 1 81 ? 2.253 5.706 -2.516 1.00 82.88 81 VAL A CA 1
ATOM 648 C C . VAL A 1 81 ? 0.844 6.094 -2.110 1.00 82.88 81 VAL A C 1
ATOM 650 O O . VAL A 1 81 ? 0.145 5.289 -1.501 1.00 82.88 81 VAL A O 1
ATOM 653 N N . GLU A 1 82 ? 0.444 7.325 -2.419 1.00 74.69 82 GLU A N 1
ATOM 654 C CA . GLU A 1 82 ? -0.943 7.751 -2.258 1.00 74.69 82 GLU A CA 1
ATOM 655 C C . GLU A 1 82 ? -1.817 6.864 -3.144 1.00 74.69 82 GLU A C 1
ATOM 657 O O . GLU A 1 82 ? -1.711 6.885 -4.373 1.00 74.69 82 GLU A O 1
ATOM 662 N N . ASN A 1 83 ? -2.624 6.017 -2.509 1.00 70.31 83 ASN A N 1
ATOM 663 C CA . ASN A 1 83 ? -3.573 5.178 -3.208 1.00 70.31 83 ASN A CA 1
ATOM 664 C C . ASN A 1 83 ? -4.871 5.980 -3.380 1.00 70.31 83 ASN A C 1
ATOM 666 O O . ASN A 1 83 ? -5.565 6.208 -2.388 1.00 70.31 83 ASN A O 1
ATOM 670 N N . PRO A 1 84 ? -5.243 6.392 -4.607 1.00 66.00 84 PRO A N 1
ATOM 671 C CA . PRO A 1 84 ? -6.452 7.188 -4.820 1.00 66.00 84 PRO A CA 1
ATOM 672 C C . PRO A 1 84 ? -7.736 6.438 -4.426 1.00 66.00 84 PRO A C 1
ATOM 674 O O . PRO A 1 84 ? -8.793 7.048 -4.309 1.00 66.00 84 PRO A O 1
ATOM 677 N N . PHE A 1 85 ? -7.667 5.117 -4.218 1.00 63.44 85 PHE A N 1
ATOM 678 C CA . PHE A 1 85 ? -8.810 4.288 -3.834 1.00 63.44 85 PHE A CA 1
ATOM 679 C C . PHE A 1 85 ? -9.019 4.159 -2.314 1.00 63.44 85 PHE A C 1
ATOM 681 O O . PHE A 1 85 ? -10.015 3.568 -1.894 1.00 63.44 85 PHE A O 1
ATOM 688 N N . GLU A 1 86 ? -8.110 4.684 -1.487 1.00 67.38 86 GLU A N 1
ATOM 689 C CA . GLU A 1 86 ? -8.165 4.548 -0.020 1.00 67.38 86 GLU A CA 1
ATOM 690 C C . GLU A 1 86 ? -8.814 5.737 0.695 1.00 67.38 86 GLU A C 1
ATOM 692 O O . GLU A 1 86 ? -8.973 5.718 1.916 1.00 67.38 86 GLU A O 1
ATOM 697 N N . GLU A 1 87 ? -9.246 6.763 -0.038 1.00 72.56 87 GLU A N 1
ATOM 698 C CA . GLU A 1 87 ? -9.937 7.886 0.581 1.00 72.56 87 GLU A CA 1
ATOM 699 C C . GLU A 1 87 ? -11.302 7.452 1.134 1.00 72.56 87 GLU A C 1
ATOM 701 O O . GLU A 1 87 ? -12.169 6.923 0.433 1.00 72.56 87 GLU A O 1
ATOM 706 N N . LEU A 1 88 ? -11.491 7.686 2.432 1.00 75.31 88 LEU A N 1
ATOM 707 C CA . LEU A 1 88 ? -12.743 7.450 3.136 1.00 75.31 88 LEU A CA 1
ATOM 708 C C . LEU A 1 88 ? -13.753 8.539 2.774 1.00 75.31 88 LEU A C 1
ATOM 710 O O . LEU A 1 88 ? -13.701 9.649 3.309 1.00 75.31 88 LEU A O 1
ATOM 714 N N . GLN A 1 89 ? -14.677 8.222 1.870 1.00 76.56 89 GLN A N 1
ATOM 715 C CA . GLN A 1 89 ? -15.531 9.243 1.267 1.00 76.56 89 GLN A CA 1
ATOM 716 C C . GLN A 1 89 ? -16.867 9.421 1.989 1.00 76.56 89 GLN A C 1
ATOM 718 O O . GLN A 1 89 ? -17.345 10.550 2.096 1.00 76.56 89 GLN A O 1
ATOM 723 N N . LEU A 1 90 ? -17.481 8.344 2.499 1.00 85.69 90 LEU A N 1
ATOM 724 C CA . LEU A 1 90 ? -18.891 8.379 2.914 1.00 85.69 90 LEU A CA 1
ATOM 725 C C . LEU A 1 90 ? -19.148 7.635 4.231 1.00 85.69 90 LEU A C 1
ATOM 727 O O . LEU A 1 90 ? -18.655 6.526 4.397 1.00 85.69 90 LEU A O 1
ATOM 731 N N . PRO A 1 91 ? -19.920 8.194 5.178 1.00 89.62 91 PRO A N 1
ATOM 732 C CA . PRO A 1 91 ? -20.277 7.502 6.414 1.00 89.62 91 PRO A CA 1
ATOM 733 C C . PRO A 1 91 ? -21.186 6.296 6.144 1.00 89.62 91 PRO A C 1
ATOM 735 O O . PRO A 1 91 ? -22.122 6.384 5.350 1.00 89.62 91 PRO A O 1
ATOM 738 N N . PHE A 1 92 ? -20.991 5.197 6.881 1.00 89.06 92 PHE A N 1
ATOM 739 C CA . PHE A 1 92 ? -21.813 3.984 6.724 1.00 89.06 92 PHE A CA 1
ATOM 740 C C . PHE A 1 92 ? -23.309 4.210 6.984 1.00 89.06 92 PHE A C 1
ATOM 742 O O . PHE A 1 92 ? -24.131 3.474 6.457 1.00 89.06 92 PHE A O 1
ATOM 749 N N . LYS A 1 93 ? -23.676 5.264 7.726 1.00 86.62 93 LYS A N 1
ATOM 750 C CA . LYS A 1 93 ? -25.075 5.671 7.957 1.00 86.62 93 LYS A CA 1
ATOM 751 C C . LYS A 1 93 ? -25.828 6.060 6.682 1.00 86.62 93 LYS A C 1
ATOM 753 O O . LYS A 1 93 ? -27.051 6.056 6.683 1.00 86.62 93 LYS A O 1
ATOM 758 N N . GLN A 1 94 ? -25.111 6.470 5.637 1.00 86.62 94 GLN A N 1
ATOM 759 C CA . GLN A 1 94 ? -25.706 6.826 4.345 1.00 86.62 94 GLN A CA 1
ATOM 760 C C . GLN A 1 94 ? -25.854 5.618 3.416 1.00 86.62 94 GLN A C 1
ATOM 762 O O . GLN A 1 94 ? -26.472 5.736 2.361 1.00 86.62 94 GLN A O 1
ATOM 767 N N . LEU A 1 95 ? -25.289 4.472 3.794 1.00 84.94 95 LEU A N 1
ATOM 768 C CA . LEU A 1 95 ? -25.456 3.223 3.070 1.00 84.94 95 LEU A CA 1
ATOM 769 C C . LEU A 1 95 ? -26.686 2.495 3.621 1.00 84.94 95 LEU A C 1
ATOM 771 O O . LEU A 1 95 ? -26.949 2.532 4.821 1.00 84.94 95 LEU A O 1
ATOM 775 N N . ASP A 1 96 ? -27.429 1.823 2.742 1.00 84.75 96 ASP A N 1
ATOM 776 C CA . ASP A 1 96 ? -28.621 1.038 3.093 1.00 84.75 96 ASP A CA 1
ATOM 777 C C . ASP A 1 96 ? -28.226 -0.292 3.763 1.00 84.75 96 ASP A C 1
ATOM 779 O O . ASP A 1 96 ? -28.391 -1.378 3.208 1.00 84.75 96 ASP A O 1
ATOM 783 N N . ILE A 1 97 ? -27.595 -0.194 4.934 1.00 86.50 97 ILE A N 1
ATOM 784 C CA . ILE A 1 97 ? -27.071 -1.312 5.722 1.00 86.50 97 ILE A CA 1
ATOM 785 C C . ILE A 1 97 ? -27.818 -1.369 7.054 1.00 86.50 97 ILE A C 1
ATOM 787 O O . ILE A 1 97 ? -28.194 -0.353 7.631 1.00 86.50 97 ILE A O 1
ATOM 791 N N . HIS A 1 98 ? -28.001 -2.579 7.577 1.00 89.94 98 HIS A N 1
ATOM 792 C CA . HIS A 1 98 ? -28.644 -2.795 8.865 1.00 89.94 98 HIS A CA 1
ATOM 793 C C . HIS A 1 98 ? -27.876 -2.139 10.030 1.00 89.94 98 HIS A C 1
ATOM 795 O O . HIS A 1 98 ? -26.661 -2.304 10.160 1.00 89.94 98 HIS A O 1
ATOM 801 N N . ASN A 1 99 ? -28.606 -1.481 10.937 1.00 90.62 99 ASN A N 1
ATOM 802 C CA . ASN A 1 99 ? -28.043 -0.694 12.043 1.00 90.62 99 ASN A CA 1
ATOM 803 C C . ASN A 1 99 ? -27.092 -1.485 12.955 1.00 90.62 99 ASN A C 1
ATOM 805 O O . ASN A 1 99 ? -26.034 -0.974 13.297 1.00 90.62 99 ASN A O 1
ATOM 809 N N . ASN A 1 100 ? -27.386 -2.760 13.243 1.00 92.56 100 ASN A N 1
ATOM 810 C CA . ASN A 1 100 ? -26.485 -3.612 14.038 1.00 92.56 100 ASN A CA 1
ATOM 811 C C . ASN A 1 100 ? -25.050 -3.651 13.486 1.00 92.56 100 ASN A C 1
ATOM 813 O O . ASN A 1 100 ? -24.100 -3.766 14.250 1.00 92.56 100 ASN A O 1
ATOM 817 N N . PHE A 1 101 ? -24.882 -3.579 12.162 1.00 90.81 101 PHE A N 1
ATOM 818 C CA . PHE A 1 101 ? -23.556 -3.573 11.552 1.00 90.81 101 PHE A CA 1
ATOM 819 C C . PHE A 1 101 ? -22.869 -2.217 11.723 1.00 90.81 101 PHE A C 1
ATOM 821 O O . PHE A 1 101 ? -21.678 -2.161 12.002 1.00 90.81 101 PHE A O 1
ATOM 828 N N . ILE A 1 102 ? -23.630 -1.126 11.611 1.00 92.00 102 ILE A N 1
ATOM 829 C CA . ILE A 1 102 ? -23.137 0.239 11.823 1.00 92.00 102 ILE A CA 1
ATOM 830 C C . ILE A 1 102 ? -22.625 0.406 13.259 1.00 92.00 102 ILE A C 1
ATOM 832 O O . ILE A 1 102 ? -21.566 0.999 13.457 1.00 92.00 102 ILE A O 1
ATOM 836 N N . ASP A 1 103 ? -23.338 -0.149 14.238 1.00 93.62 103 ASP A N 1
ATOM 837 C CA . ASP A 1 103 ? -22.957 -0.077 15.651 1.00 93.62 103 ASP A CA 1
ATOM 838 C C . ASP A 1 103 ? -21.640 -0.821 15.917 1.00 93.62 103 ASP A C 1
ATOM 840 O O . ASP A 1 103 ? -20.752 -0.303 16.595 1.00 93.62 103 ASP A O 1
ATOM 844 N N . VAL A 1 104 ? -21.475 -2.008 15.320 1.00 95.31 104 VAL A N 1
ATOM 845 C CA . VAL A 1 104 ? -20.228 -2.786 15.407 1.00 95.31 104 VAL A CA 1
ATOM 846 C C . VAL A 1 104 ? -19.071 -2.051 14.729 1.00 95.31 104 VAL A C 1
ATOM 848 O O . VAL A 1 104 ? -17.991 -1.956 15.302 1.00 95.31 104 VAL A O 1
ATOM 851 N N . LEU A 1 105 ? -19.285 -1.477 13.541 1.00 92.31 105 LEU A N 1
ATOM 852 C CA . LEU A 1 105 ? -18.246 -0.715 12.841 1.00 92.31 105 LEU A CA 1
ATOM 853 C C . LEU A 1 105 ? -17.801 0.522 13.631 1.00 92.31 105 LEU A C 1
ATOM 855 O O . LEU A 1 105 ? -16.609 0.817 13.683 1.00 92.31 105 LEU A O 1
ATOM 859 N N . GLN A 1 106 ? -18.736 1.223 14.274 1.00 92.12 106 GLN A N 1
ATOM 860 C CA . GLN A 1 106 ? -18.416 2.369 15.127 1.00 92.12 106 GLN A CA 1
ATOM 861 C C . GLN A 1 106 ? -17.641 1.956 16.378 1.00 92.12 106 GLN A C 1
ATOM 863 O O . GLN A 1 106 ? -16.713 2.664 16.765 1.00 92.12 106 GLN A O 1
ATOM 868 N N . ALA A 1 107 ? -17.975 0.811 16.982 1.00 94.44 107 ALA A N 1
ATOM 869 C CA . ALA A 1 107 ? -17.222 0.268 18.111 1.00 94.44 107 ALA A CA 1
ATOM 870 C C . ALA A 1 107 ? -15.758 -0.045 17.740 1.00 94.44 107 ALA A C 1
ATOM 872 O O . ALA A 1 107 ? -14.865 0.163 18.556 1.00 94.44 107 ALA A O 1
ATOM 873 N N . GLU A 1 108 ? -15.508 -0.458 16.495 1.00 94.19 108 GLU A N 1
ATOM 874 C CA . GLU A 1 108 ? -14.166 -0.695 15.939 1.00 94.19 108 GLU A CA 1
ATOM 875 C C . GLU A 1 108 ? -13.475 0.588 15.422 1.00 94.19 108 GLU A C 1
ATOM 877 O O . GLU A 1 108 ? -12.364 0.535 14.894 1.00 94.19 108 GLU A O 1
ATOM 882 N N . GLY A 1 109 ? -14.111 1.760 15.550 1.00 92.19 109 GLY A N 1
ATOM 883 C CA . GLY A 1 109 ? -13.562 3.042 15.091 1.00 92.19 109 GLY A CA 1
ATOM 884 C C . GLY A 1 109 ? -13.618 3.255 13.573 1.00 92.19 109 GLY A C 1
ATOM 885 O O . GLY A 1 109 ? -12.914 4.115 13.042 1.00 92.19 109 GLY A O 1
ATOM 886 N N . ILE A 1 110 ? -14.447 2.492 12.854 1.00 90.12 110 ILE A N 1
ATOM 887 C CA . ILE A 1 110 ? -14.621 2.599 11.403 1.00 90.12 110 ILE A CA 1
ATOM 888 C C . ILE A 1 110 ? -15.868 3.440 11.100 1.00 90.12 110 ILE A C 1
ATOM 890 O O . ILE A 1 110 ? -16.997 2.954 11.067 1.00 90.12 110 ILE A O 1
ATOM 894 N N . GLU A 1 111 ? -15.671 4.734 10.854 1.00 88.56 111 GLU A N 1
ATOM 895 C CA . GLU A 1 111 ? -16.786 5.678 10.672 1.00 88.56 111 GLU A CA 1
ATOM 896 C C . GLU A 1 111 ? -17.267 5.803 9.220 1.00 88.56 111 GLU A C 1
ATOM 898 O O . GLU A 1 111 ? -18.440 6.092 8.955 1.00 88.56 111 GLU A O 1
ATOM 903 N N . LYS A 1 112 ? -16.353 5.613 8.266 1.00 91.00 112 LYS A N 1
ATOM 904 C CA . LYS A 1 112 ? -16.556 5.900 6.844 1.00 91.00 112 LYS A CA 1
ATOM 905 C C . LYS A 1 112 ? -16.157 4.706 5.983 1.00 91.00 112 LYS A C 1
ATOM 907 O O . LYS A 1 112 ? -15.217 3.989 6.308 1.00 91.00 112 LYS A O 1
ATOM 912 N N . ALA A 1 113 ? -16.869 4.531 4.881 1.00 90.12 113 ALA A N 1
ATOM 913 C CA . ALA A 1 113 ? -16.616 3.547 3.851 1.00 90.12 113 ALA A CA 1
ATOM 914 C C . ALA A 1 113 ? -15.620 4.078 2.816 1.00 90.12 113 ALA A C 1
ATOM 916 O O . ALA A 1 113 ? -15.623 5.266 2.466 1.00 90.12 113 ALA A O 1
ATOM 917 N N . THR A 1 114 ? -14.809 3.170 2.278 1.00 89.81 114 THR A N 1
ATOM 918 C CA . THR A 1 114 ? -14.027 3.429 1.064 1.00 89.81 114 THR A CA 1
ATOM 919 C C . THR A 1 114 ? -14.941 3.465 -0.162 1.00 89.81 114 THR A C 1
ATOM 921 O O . THR A 1 114 ? -16.031 2.882 -0.168 1.00 89.81 114 THR A O 1
ATOM 924 N N . ASP A 1 115 ? -14.492 4.110 -1.243 1.00 87.12 115 ASP A N 1
ATOM 925 C CA . ASP A 1 115 ? -15.251 4.141 -2.503 1.00 87.12 115 ASP A CA 1
ATOM 926 C C . ASP A 1 115 ? -15.520 2.724 -3.047 1.00 87.12 115 ASP A C 1
ATOM 928 O O . ASP A 1 115 ? -16.613 2.432 -3.535 1.00 87.12 115 ASP A O 1
ATOM 932 N N . PHE A 1 116 ? -14.563 1.804 -2.883 1.00 86.62 116 PHE A N 1
ATOM 933 C CA . PHE A 1 116 ? -14.753 0.401 -3.249 1.00 86.62 116 PHE A CA 1
ATOM 934 C C . PHE A 1 116 ? -15.862 -0.273 -2.428 1.00 86.62 116 PHE A C 1
ATOM 936 O O . PHE A 1 116 ? -16.747 -0.909 -3.002 1.00 86.62 116 PHE A O 1
ATOM 943 N N . GLN A 1 117 ? -15.843 -0.118 -1.099 1.00 88.50 117 GLN A N 1
ATOM 944 C CA . GLN A 1 117 ? -16.848 -0.710 -0.207 1.00 88.50 117 GLN A CA 1
ATOM 945 C C . GLN A 1 117 ? -18.251 -0.193 -0.523 1.00 88.50 117 GLN A C 1
ATOM 947 O O . GLN A 1 117 ? -19.183 -0.989 -0.626 1.00 88.50 117 GLN A O 1
ATOM 952 N N . ARG A 1 118 ? -18.388 1.117 -0.752 1.00 89.50 118 ARG A N 1
ATOM 953 C CA . ARG A 1 118 ? -19.650 1.726 -1.179 1.00 89.50 118 ARG A CA 1
ATOM 954 C C . ARG A 1 118 ? -20.186 1.065 -2.447 1.00 89.50 118 ARG A C 1
ATOM 956 O O . ARG A 1 118 ? -21.313 0.580 -2.442 1.00 89.50 118 ARG A O 1
ATOM 963 N N . ARG A 1 119 ? -19.378 1.009 -3.513 1.00 88.62 119 ARG A N 1
ATOM 964 C CA . ARG A 1 119 ? -19.796 0.420 -4.797 1.00 88.62 119 ARG A CA 1
ATOM 965 C C . ARG A 1 119 ? -20.190 -1.046 -4.642 1.00 88.62 119 ARG A C 1
ATOM 967 O O . ARG A 1 119 ? -21.210 -1.466 -5.177 1.00 88.62 119 ARG A O 1
ATOM 974 N N . ALA A 1 120 ? -19.408 -1.820 -3.891 1.00 88.94 120 ALA A N 1
ATOM 975 C CA . ALA A 1 120 ? -19.705 -3.227 -3.648 1.00 88.94 120 ALA A CA 1
ATOM 976 C C . ALA A 1 120 ? -21.051 -3.409 -2.923 1.00 88.94 120 ALA A C 1
ATOM 978 O O . ALA A 1 120 ? -21.854 -4.260 -3.305 1.00 88.94 120 ALA A O 1
ATOM 979 N N . MET A 1 121 ? -21.328 -2.584 -1.913 1.00 88.06 121 MET A N 1
ATOM 980 C CA . MET A 1 121 ? -22.578 -2.640 -1.152 1.00 88.06 121 MET A CA 1
ATOM 981 C C . MET A 1 121 ? -23.792 -2.176 -1.968 1.00 88.06 121 MET A C 1
ATOM 983 O O . MET A 1 121 ? -24.848 -2.810 -1.904 1.00 88.06 121 MET A O 1
ATOM 987 N N . GLU A 1 122 ? -23.642 -1.134 -2.789 1.00 86.81 122 GLU A N 1
ATOM 988 C CA . GLU A 1 122 ? -24.663 -0.692 -3.753 1.00 86.81 122 GLU A CA 1
ATOM 989 C C . GLU A 1 122 ? -25.017 -1.803 -4.757 1.00 86.81 122 GLU A C 1
ATOM 991 O O . GLU A 1 122 ? -26.190 -2.022 -5.068 1.00 86.81 122 GLU A O 1
ATOM 996 N N . MET A 1 123 ? -24.023 -2.560 -5.235 1.00 87.00 123 MET A N 1
ATOM 997 C CA . MET A 1 123 ? -24.267 -3.680 -6.148 1.00 87.00 123 MET A CA 1
ATOM 998 C C . MET A 1 123 ? -25.086 -4.794 -5.486 1.00 87.00 123 MET A C 1
ATOM 1000 O O . MET A 1 123 ? -26.068 -5.258 -6.061 1.00 87.00 123 MET A O 1
ATOM 1004 N N . VAL A 1 124 ? -24.714 -5.212 -4.273 1.00 85.44 124 VAL A N 1
ATOM 1005 C CA . VAL A 1 124 ? -25.394 -6.312 -3.564 1.00 85.44 124 VAL A CA 1
ATOM 1006 C C . VAL A 1 124 ? -26.839 -5.951 -3.208 1.00 85.44 124 VAL A C 1
ATOM 1008 O O . VAL A 1 124 ? -27.747 -6.759 -3.397 1.00 85.44 124 VAL A O 1
ATOM 1011 N N . THR A 1 125 ? -27.072 -4.728 -2.730 1.00 81.62 125 THR A N 1
ATOM 1012 C CA . THR A 1 125 ? -28.423 -4.249 -2.390 1.00 81.62 125 THR A CA 1
ATOM 1013 C C . THR A 1 125 ? -29.324 -4.149 -3.618 1.00 81.62 125 THR A C 1
ATOM 1015 O O . THR A 1 125 ? -30.498 -4.508 -3.544 1.00 81.62 125 THR A O 1
ATOM 1018 N N . THR A 1 126 ? -28.779 -3.735 -4.766 1.00 80.12 126 THR A N 1
ATOM 1019 C CA . THR A 1 126 ? -29.529 -3.677 -6.029 1.00 80.12 126 THR A CA 1
ATOM 1020 C C . THR A 1 126 ? -29.992 -5.064 -6.477 1.00 80.12 126 THR A C 1
ATOM 1022 O O . THR A 1 126 ? -31.150 -5.227 -6.850 1.00 80.12 126 THR A O 1
ATOM 1025 N N . VAL A 1 127 ? -29.129 -6.080 -6.396 1.00 77.56 127 VAL A N 1
ATOM 1026 C CA . VAL A 1 127 ? -29.469 -7.455 -6.809 1.00 77.56 127 VAL A CA 1
ATOM 1027 C C . VAL A 1 127 ? -30.602 -8.0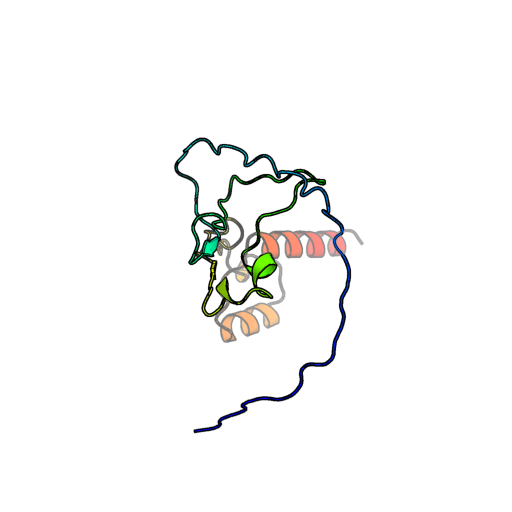37 -5.960 1.00 77.56 127 VAL A C 1
ATOM 1029 O O . VAL A 1 127 ? -31.526 -8.632 -6.508 1.00 77.56 127 VAL A O 1
ATOM 1032 N N . ASN A 1 128 ? -30.590 -7.809 -4.646 1.00 70.94 128 ASN A N 1
ATOM 1033 C CA . ASN A 1 128 ? -31.618 -8.330 -3.739 1.00 70.94 128 ASN A CA 1
ATOM 1034 C C . ASN A 1 128 ? -32.988 -7.640 -3.869 1.00 70.94 128 ASN A C 1
ATOM 1036 O O . ASN A 1 128 ? -33.953 -8.127 -3.296 1.00 70.94 128 ASN A O 1
ATOM 1040 N N . ARG A 1 129 ? -33.083 -6.513 -4.589 1.00 65.50 129 ARG A N 1
ATOM 1041 C CA . ARG A 1 129 ? -34.351 -5.802 -4.847 1.00 65.50 129 ARG A CA 1
ATOM 1042 C C . ARG A 1 129 ? -35.020 -6.194 -6.168 1.00 65.50 129 ARG A C 1
ATOM 1044 O O . ARG A 1 129 ? -36.143 -5.771 -6.416 1.00 65.50 129 ARG A O 1
ATOM 1051 N N . ILE A 1 130 ? -34.314 -6.918 -7.039 1.00 60.66 130 ILE A N 1
ATOM 1052 C CA . ILE A 1 130 ? -34.794 -7.298 -8.381 1.00 60.66 130 ILE A CA 1
ATOM 1053 C C . ILE A 1 130 ? -35.493 -8.673 -8.370 1.00 60.66 130 ILE A C 1
ATOM 1055 O O . ILE A 1 130 ? -36.233 -8.983 -9.303 1.00 60.66 130 ILE A O 1
ATOM 1059 N N . PHE A 1 131 ? -35.298 -9.468 -7.316 1.00 44.81 131 PHE A N 1
ATOM 1060 C CA . PHE A 1 131 ? -36.004 -10.729 -7.063 1.00 44.81 131 PHE A CA 1
ATOM 1061 C C . PHE A 1 131 ? -37.093 -10.538 -6.006 1.00 44.81 131 PHE A C 1
ATOM 1063 O O . PHE A 1 131 ? -38.107 -11.264 -6.096 1.00 44.81 131 PHE A O 1
#